Protein AF-A0A7X4JJE2-F1 (afdb_monomer_lite)

Structure (mmCIF, N/CA/C/O backbone):
data_AF-A0A7X4JJE2-F1
#
_entry.id   AF-A0A7X4JJE2-F1
#
loop_
_atom_site.group_PDB
_atom_site.id
_atom_site.type_symbol
_atom_site.label_atom_id
_atom_site.label_alt_id
_atom_site.label_comp_id
_atom_site.label_asym_id
_atom_site.label_entity_id
_atom_site.label_seq_id
_atom_site.pdbx_PDB_ins_code
_atom_site.Cartn_x
_atom_site.Cartn_y
_atom_site.Cartn_z
_atom_site.occupancy
_atom_site.B_iso_or_equiv
_atom_site.auth_seq_id
_atom_site.auth_comp_id
_atom_site.auth_asym_id
_atom_site.auth_atom_id
_atom_site.pdbx_PDB_model_num
ATOM 1 N N . VAL A 1 1 ? -5.647 17.427 -18.027 1.00 78.44 1 VAL A N 1
ATOM 2 C CA . VAL A 1 1 ? -5.561 18.101 -16.708 1.00 78.44 1 VAL A CA 1
ATOM 3 C C . VAL A 1 1 ? -4.221 17.720 -16.111 1.00 78.44 1 VAL A C 1
ATOM 5 O O . VAL A 1 1 ? -3.895 16.544 -16.178 1.00 78.44 1 VAL A O 1
ATOM 8 N N . GLN A 1 2 ? -3.420 18.679 -15.646 1.00 90.88 2 GLN A N 1
ATOM 9 C CA . GLN A 1 2 ? -2.176 18.383 -14.925 1.00 90.88 2 GLN A CA 1
ATOM 10 C C . GLN A 1 2 ? -2.444 18.441 -13.420 1.00 90.88 2 GLN A C 1
ATOM 12 O O . GLN A 1 2 ? -3.119 19.368 -12.978 1.00 90.88 2 GLN A O 1
ATOM 17 N N . VAL A 1 3 ? -1.939 17.453 -12.676 1.00 94.00 3 VAL A N 1
ATOM 18 C CA . VAL A 1 3 ? -2.010 17.405 -11.207 1.00 94.00 3 VAL A CA 1
ATOM 19 C C . VAL A 1 3 ? -1.018 18.414 -10.632 1.00 94.00 3 VAL A C 1
ATOM 21 O O . VAL A 1 3 ? 0.130 18.472 -11.068 1.00 94.00 3 VAL A O 1
ATOM 24 N N . GLN A 1 4 ? -1.461 19.206 -9.662 1.00 96.75 4 GLN A N 1
ATOM 25 C CA . GLN A 1 4 ? -0.685 20.239 -8.980 1.00 96.75 4 GLN A CA 1
ATOM 26 C C . GLN A 1 4 ? -0.634 19.965 -7.475 1.00 96.75 4 GLN A C 1
ATOM 28 O O . GLN A 1 4 ? -1.447 19.223 -6.934 1.00 96.75 4 GLN A O 1
ATOM 33 N N . GLN A 1 5 ? 0.298 20.602 -6.762 1.00 95.81 5 GLN A N 1
ATOM 34 C CA . GLN A 1 5 ? 0.468 20.393 -5.318 1.00 95.81 5 GLN A CA 1
ATOM 35 C C . GLN A 1 5 ? -0.807 20.687 -4.509 1.00 95.81 5 GLN A C 1
ATOM 37 O O . GLN A 1 5 ? -1.091 19.993 -3.540 1.00 95.81 5 GLN A O 1
ATOM 42 N N . GLN A 1 6 ? -1.588 21.688 -4.914 1.00 97.00 6 GLN A N 1
ATOM 43 C CA . GLN A 1 6 ? -2.864 22.043 -4.282 1.00 97.00 6 GLN A CA 1
ATOM 44 C C . GLN A 1 6 ? -3.951 20.966 -4.420 1.00 97.00 6 GLN A C 1
ATOM 46 O O . GLN A 1 6 ? -4.925 20.989 -3.673 1.00 97.00 6 GLN A O 1
ATOM 51 N N . ASP A 1 7 ? -3.780 20.029 -5.356 1.00 9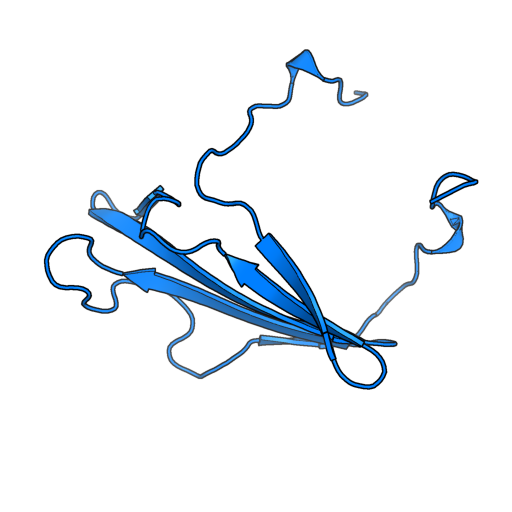6.62 7 ASP A N 1
ATOM 52 C CA . ASP A 1 7 ? -4.673 18.884 -5.527 1.00 96.62 7 ASP A CA 1
ATOM 53 C C . ASP A 1 7 ? -4.326 17.749 -4.543 1.00 96.62 7 ASP A C 1
ATOM 55 O O . ASP A 1 7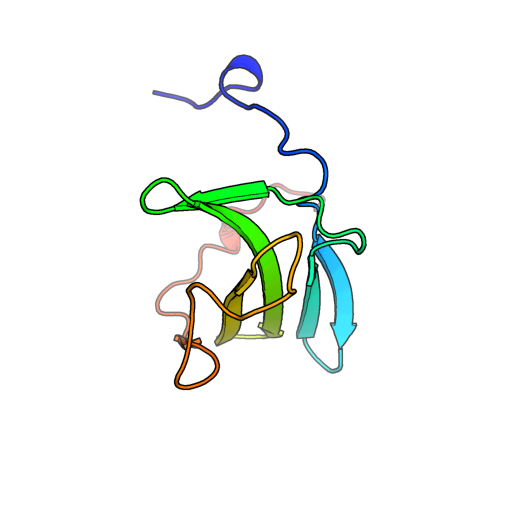 ? -5.052 16.760 -4.452 1.00 96.62 7 ASP A O 1
ATOM 59 N N . LEU A 1 8 ? -3.210 17.867 -3.810 1.00 96.44 8 LEU A N 1
ATOM 60 C CA . LEU A 1 8 ? -2.683 16.832 -2.926 1.00 96.44 8 LEU A CA 1
ATOM 61 C C . LEU A 1 8 ? -2.987 17.148 -1.460 1.00 96.44 8 LEU A C 1
ATOM 63 O O . LEU A 1 8 ? -2.813 18.267 -0.984 1.00 96.44 8 LEU A O 1
ATOM 67 N N . THR A 1 9 ? -3.382 16.121 -0.712 1.00 96.50 9 THR A N 1
ATOM 68 C CA . THR A 1 9 ? -3.514 16.172 0.749 1.00 96.50 9 THR A CA 1
ATOM 69 C C . THR A 1 9 ? -2.649 15.080 1.358 1.00 96.50 9 THR A C 1
ATOM 71 O O . THR A 1 9 ? -2.777 13.911 0.999 1.00 96.50 9 THR A O 1
ATOM 74 N N . LEU A 1 10 ? -1.763 15.456 2.283 1.00 95.31 10 LEU A N 1
ATOM 75 C CA . LEU A 1 10 ? -0.918 14.499 2.991 1.00 95.31 10 LEU A CA 1
ATOM 76 C C . LEU A 1 10 ? -1.758 13.656 3.959 1.00 95.31 10 LEU A C 1
ATOM 78 O O . LEU A 1 10 ? -2.421 14.197 4.846 1.00 95.31 10 LEU A O 1
ATOM 82 N N . LEU A 1 11 ? -1.677 12.332 3.821 1.00 95.38 11 LEU A N 1
ATOM 83 C CA . LEU A 1 11 ? -2.278 11.379 4.750 1.00 95.38 11 LEU A CA 1
ATOM 84 C C . LEU A 1 11 ? -1.328 11.129 5.926 1.00 95.38 11 LEU A C 1
ATOM 86 O O . LEU A 1 11 ? -0.392 10.336 5.838 1.00 95.38 11 LEU A O 1
ATOM 90 N N . GLN A 1 12 ? -1.565 11.844 7.025 1.00 95.44 12 GLN A N 1
ATOM 91 C CA . GLN A 1 12 ? -0.797 11.705 8.264 1.00 95.44 12 GLN A CA 1
ATOM 92 C C . GLN A 1 12 ? -0.925 10.285 8.832 1.00 95.44 12 GLN A C 1
ATOM 94 O O . GLN A 1 12 ? -2.018 9.720 8.843 1.00 95.44 12 GLN A O 1
ATOM 99 N N . GLY A 1 13 ? 0.175 9.720 9.333 1.00 95.44 13 GLY A N 1
ATOM 100 C CA . GLY A 1 13 ? 0.177 8.387 9.938 1.00 95.44 13 GLY A CA 1
ATOM 101 C C . GLY A 1 13 ? 0.160 7.228 8.938 1.00 95.44 13 GLY A C 1
ATOM 102 O O . GLY A 1 13 ? 0.073 6.084 9.375 1.00 95.44 13 GLY A O 1
ATOM 103 N N . CYS A 1 14 ? 0.202 7.510 7.630 1.00 97.06 14 CYS A N 1
ATOM 104 C CA . CYS A 1 14 ? 0.208 6.525 6.542 1.00 97.06 14 CYS A CA 1
ATOM 105 C C . CYS A 1 14 ? 1.561 6.433 5.817 1.00 97.06 14 CYS A C 1
ATOM 107 O O . CYS A 1 14 ? 1.629 5.910 4.703 1.00 97.06 14 CYS A O 1
ATOM 109 N N . THR A 1 15 ? 2.634 6.970 6.398 1.00 97.12 15 THR A N 1
ATOM 110 C CA . THR A 1 15 ? 3.960 6.951 5.771 1.00 97.12 15 THR A CA 1
ATOM 111 C C . THR A 1 15 ? 4.484 5.522 5.708 1.00 97.12 15 THR A C 1
ATOM 113 O O . THR A 1 15 ? 4.424 4.808 6.703 1.00 97.12 15 THR A O 1
ATOM 116 N N . TYR A 1 16 ? 5.046 5.105 4.574 1.00 97.69 16 TYR A N 1
ATOM 117 C CA . TYR A 1 16 ? 5.799 3.853 4.514 1.00 97.69 16 TYR A CA 1
ATOM 118 C C . TYR A 1 16 ? 7.237 4.077 4.959 1.00 97.69 16 TYR A C 1
ATOM 120 O O . TYR A 1 16 ? 7.939 4.940 4.431 1.00 97.69 16 TYR A O 1
ATOM 128 N N . LEU A 1 17 ? 7.688 3.252 5.894 1.00 98.06 17 LEU A N 1
ATOM 129 C CA . LEU A 1 17 ? 9.090 3.127 6.252 1.00 98.06 17 LEU A CA 1
ATOM 130 C C . LEU A 1 17 ? 9.687 2.029 5.374 1.00 98.06 17 LEU A C 1
ATOM 132 O O . LEU A 1 17 ? 9.246 0.883 5.437 1.00 98.06 17 LEU A O 1
ATOM 136 N N . VAL A 1 18 ? 10.643 2.396 4.520 1.00 98.19 18 VAL A N 1
ATOM 137 C CA . VAL A 1 18 ? 11.204 1.513 3.489 1.00 98.19 18 VAL A CA 1
ATOM 138 C C . VAL A 1 18 ? 12.676 1.261 3.766 1.00 98.19 18 VAL A C 1
ATOM 140 O O . VAL A 1 18 ? 13.439 2.190 4.027 1.00 98.19 18 VAL A O 1
ATOM 143 N N . GLU A 1 19 ? 13.088 0.003 3.661 1.00 98.06 19 GLU A N 1
ATOM 144 C CA . GLU A 1 19 ? 14.480 -0.404 3.798 1.00 98.06 19 GLU A CA 1
ATOM 145 C C . GLU A 1 19 ? 14.901 -1.369 2.689 1.00 98.06 19 GLU A C 1
ATOM 147 O O . GLU A 1 19 ? 14.086 -2.071 2.084 1.00 98.06 19 GLU A O 1
ATOM 152 N N . LYS A 1 20 ? 16.207 -1.401 2.416 1.00 97.81 20 LYS A N 1
ATOM 153 C CA . LYS A 1 20 ? 16.783 -2.341 1.457 1.00 97.81 20 LYS A CA 1
ATOM 154 C C . LYS A 1 20 ? 16.710 -3.763 2.020 1.00 97.81 20 LYS A C 1
ATOM 156 O O . LYS A 1 20 ? 17.101 -3.998 3.160 1.00 97.81 20 LYS A O 1
ATOM 161 N N . ALA A 1 21 ? 16.274 -4.715 1.202 1.00 95.62 21 ALA A N 1
ATOM 162 C CA . ALA A 1 21 ? 16.178 -6.123 1.564 1.00 95.62 21 ALA A CA 1
ATOM 163 C C . ALA A 1 21 ? 16.636 -6.995 0.385 1.00 95.62 21 ALA A C 1
ATOM 165 O O . ALA A 1 21 ? 15.950 -7.097 -0.630 1.00 95.62 21 ALA A O 1
ATOM 166 N N . GLY A 1 22 ? 17.816 -7.611 0.507 1.00 93.12 22 GLY A N 1
ATOM 167 C CA . GLY A 1 22 ? 18.433 -8.360 -0.593 1.00 93.12 22 GLY A CA 1
ATOM 168 C C . GLY A 1 22 ? 18.653 -7.484 -1.833 1.00 93.12 22 GLY A C 1
ATOM 169 O O . GLY A 1 22 ? 19.209 -6.387 -1.731 1.00 93.12 22 GLY A O 1
ATOM 170 N N . GLU A 1 23 ? 18.177 -7.965 -2.982 1.00 92.00 23 GLU A N 1
ATOM 171 C CA . GLU A 1 23 ? 18.210 -7.260 -4.276 1.00 92.00 23 GLU A CA 1
ATOM 172 C C . GLU A 1 23 ? 17.033 -6.283 -4.472 1.00 92.00 23 GLU A C 1
ATOM 174 O O . GLU A 1 23 ? 16.862 -5.713 -5.547 1.00 92.00 23 GLU A O 1
ATOM 179 N N . GLY A 1 24 ? 16.199 -6.093 -3.448 1.00 97.25 24 GLY A N 1
ATOM 180 C CA . GLY A 1 24 ? 15.004 -5.262 -3.512 1.00 97.25 24 GLY A CA 1
ATOM 181 C C . GLY A 1 24 ? 14.815 -4.390 -2.277 1.00 97.25 24 GLY A C 1
ATOM 182 O O . GLY A 1 24 ? 15.760 -4.051 -1.556 1.00 97.25 24 GLY A O 1
ATOM 183 N N . PHE A 1 25 ? 13.562 -4.030 -2.033 1.00 98.56 25 PHE A N 1
ATOM 184 C CA . PHE A 1 25 ? 13.140 -3.224 -0.896 1.00 98.56 25 PHE A CA 1
ATOM 185 C C . PHE A 1 25 ? 11.940 -3.863 -0.217 1.00 98.56 25 PHE A C 1
ATOM 187 O O . PHE A 1 25 ? 11.114 -4.504 -0.867 1.00 98.56 25 PHE A O 1
ATOM 194 N N . ARG A 1 26 ? 11.823 -3.638 1.087 1.00 98.31 26 ARG A N 1
ATOM 195 C CA . ARG A 1 26 ? 10.604 -3.920 1.838 1.00 98.31 26 ARG A CA 1
ATOM 196 C C . ARG A 1 26 ? 10.126 -2.658 2.529 1.00 98.31 26 ARG A C 1
ATOM 198 O O . ARG A 1 26 ? 10.946 -1.843 2.953 1.00 98.31 26 ARG A O 1
ATOM 205 N N . GLY A 1 27 ? 8.818 -2.505 2.644 1.00 98.06 27 GLY A N 1
ATOM 206 C CA . GLY A 1 27 ? 8.226 -1.367 3.326 1.00 98.06 27 GLY A CA 1
ATOM 207 C C . GLY A 1 27 ? 7.001 -1.752 4.128 1.00 98.06 27 GLY A C 1
ATOM 208 O O . GLY A 1 27 ? 6.257 -2.655 3.750 1.00 98.06 27 GLY A O 1
ATOM 209 N N . GLU A 1 28 ? 6.793 -1.043 5.230 1.00 97.75 28 GLU A N 1
ATOM 210 C CA . GLU A 1 28 ? 5.616 -1.170 6.087 1.00 97.75 28 GLU A CA 1
ATOM 211 C C . GLU A 1 28 ? 5.125 0.219 6.500 1.00 97.75 28 GLU A C 1
ATOM 213 O O . GLU A 1 28 ? 5.920 1.152 6.639 1.00 97.75 28 GLU A O 1
ATOM 218 N N . VAL A 1 29 ? 3.811 0.361 6.674 1.00 97.06 29 VAL A N 1
ATOM 219 C CA . VAL A 1 29 ? 3.212 1.589 7.215 1.00 97.06 29 VAL A CA 1
ATOM 220 C C . VAL A 1 29 ? 3.769 1.871 8.613 1.00 97.06 29 VAL A C 1
ATOM 222 O O . VAL A 1 29 ? 3.937 0.962 9.425 1.00 97.06 29 VAL A O 1
ATOM 225 N N . GLU A 1 30 ? 4.057 3.140 8.893 1.00 96.06 30 GLU A N 1
ATOM 226 C CA . GLU A 1 30 ? 4.615 3.589 10.163 1.00 96.06 30 GLU A CA 1
ATOM 227 C C . GLU A 1 30 ? 3.805 3.086 11.377 1.00 96.06 30 GLU A C 1
ATOM 229 O O . GLU A 1 30 ? 2.574 2.971 11.327 1.00 96.06 30 GLU A O 1
ATOM 234 N N . PRO A 1 31 ? 4.477 2.771 12.498 1.00 93.81 31 PRO A N 1
ATOM 235 C CA . PRO A 1 31 ? 3.796 2.273 13.684 1.00 93.81 31 PRO A CA 1
ATOM 236 C C . PRO A 1 31 ? 2.860 3.332 14.287 1.00 93.81 31 PRO A C 1
ATOM 238 O O . PRO A 1 31 ? 3.062 4.535 14.149 1.00 93.81 31 PRO A O 1
ATOM 241 N N . GLY A 1 32 ? 1.854 2.873 15.038 1.00 92.44 32 GLY A N 1
ATOM 242 C CA . GLY A 1 32 ? 0.975 3.749 15.826 1.00 92.44 32 GLY A CA 1
ATOM 243 C C . GLY A 1 32 ? -0.514 3.665 15.496 1.00 92.44 32 GLY A C 1
ATOM 244 O O . GLY A 1 32 ? -1.291 4.388 16.104 1.00 92.44 32 GLY A O 1
ATOM 245 N N . CYS A 1 33 ? -0.936 2.782 14.582 1.00 94.25 33 CYS A N 1
ATOM 246 C CA . CYS A 1 33 ? -2.353 2.591 14.215 1.00 94.25 33 CYS A CA 1
ATOM 247 C C . CYS A 1 33 ? -3.038 3.876 13.689 1.00 94.25 33 CYS A C 1
ATOM 249 O O . CYS A 1 33 ? -4.265 4.025 13.762 1.00 94.25 33 CYS A O 1
ATOM 251 N N . ASN A 1 34 ? -2.234 4.808 13.164 1.00 95.00 34 ASN A N 1
ATOM 252 C CA . ASN A 1 34 ? -2.658 6.162 12.809 1.00 95.00 34 ASN A CA 1
ATOM 253 C C . ASN A 1 34 ? -3.108 6.302 11.354 1.00 95.00 34 ASN A C 1
ATOM 255 O O . ASN A 1 34 ? -3.811 7.259 11.042 1.00 95.00 34 ASN A O 1
ATOM 259 N N . CYS A 1 35 ? -2.780 5.348 10.478 1.00 96.75 35 CYS A N 1
ATOM 260 C CA . CYS A 1 35 ? -3.313 5.343 9.122 1.00 96.75 3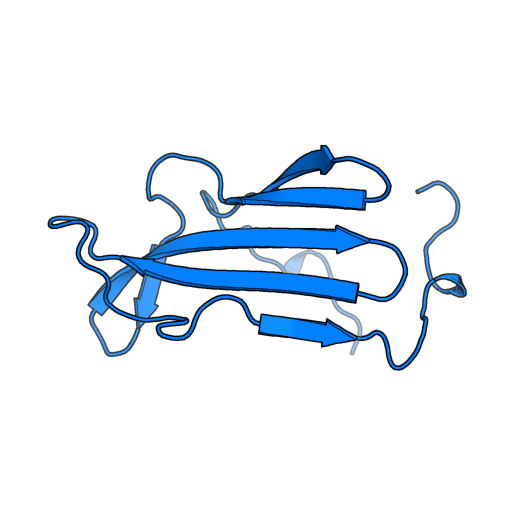5 CYS A CA 1
ATOM 261 C C . CYS A 1 35 ? -4.792 4.929 9.127 1.00 96.75 35 CYS A C 1
ATOM 263 O O . CYS A 1 35 ? -5.120 3.752 8.966 1.00 96.75 35 CYS A O 1
ATOM 265 N N . ARG A 1 36 ? -5.689 5.887 9.390 1.00 96.12 36 ARG A N 1
ATOM 266 C CA . ARG A 1 36 ? -7.132 5.650 9.537 1.00 96.12 36 ARG A CA 1
ATOM 267 C C . ARG A 1 36 ? -7.805 5.458 8.186 1.00 96.12 36 ARG A C 1
ATOM 269 O O . ARG A 1 36 ? -7.663 6.283 7.287 1.00 96.12 36 ARG A O 1
ATOM 276 N N . VAL A 1 37 ? -8.611 4.408 8.076 1.00 95.31 37 VAL A N 1
ATOM 277 C CA . VAL A 1 37 ? -9.414 4.107 6.890 1.00 95.31 37 VAL A CA 1
ATOM 278 C C . VAL A 1 37 ? -10.836 3.790 7.328 1.00 95.31 37 VAL A C 1
ATOM 280 O O . VAL A 1 37 ? -11.064 2.865 8.110 1.00 95.31 37 VAL A O 1
ATOM 283 N N . GLN A 1 38 ? -11.808 4.528 6.789 1.00 93.44 38 GLN A N 1
ATOM 284 C CA . GLN A 1 38 ? -13.218 4.190 6.954 1.00 93.44 38 GLN A CA 1
ATOM 285 C C . GLN A 1 38 ? -13.672 3.249 5.845 1.00 93.44 38 GLN A C 1
ATOM 287 O O . GLN A 1 38 ? -13.612 3.584 4.661 1.00 93.44 38 GLN A O 1
ATOM 292 N N . ARG A 1 39 ? -14.174 2.073 6.225 1.00 87.88 39 ARG A N 1
ATOM 293 C CA . ARG A 1 39 ? -14.694 1.082 5.281 1.00 87.88 39 ARG A CA 1
ATOM 294 C C . ARG A 1 39 ? -16.007 0.509 5.794 1.00 87.88 39 ARG A C 1
ATOM 296 O O . ARG A 1 39 ? -16.082 0.043 6.924 1.00 87.88 39 ARG A O 1
ATOM 303 N N . ALA A 1 40 ? -17.049 0.558 4.962 1.00 86.31 40 ALA A N 1
ATOM 304 C CA . ALA A 1 40 ? -18.397 0.091 5.312 1.00 86.31 40 ALA A CA 1
ATOM 305 C C . ALA A 1 40 ? -18.927 0.663 6.649 1.00 86.31 40 ALA A C 1
ATOM 307 O O . ALA A 1 40 ? -19.533 -0.050 7.444 1.00 86.31 40 ALA A O 1
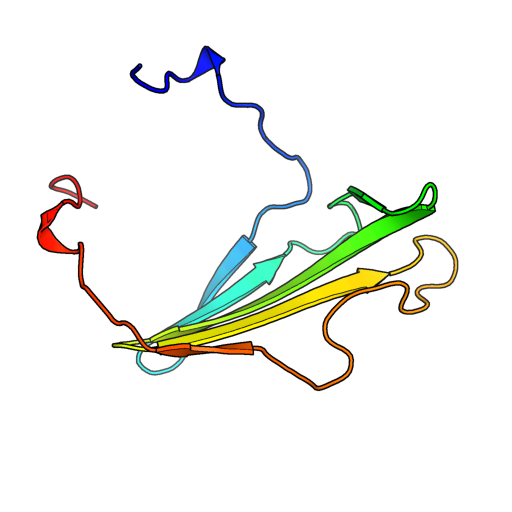ATOM 308 N N . GLY A 1 41 ? -18.662 1.949 6.916 1.00 89.38 41 GLY A N 1
ATOM 309 C CA . GLY A 1 41 ? -19.089 2.632 8.145 1.00 89.38 41 GLY A CA 1
ATOM 310 C C . GLY A 1 41 ? -18.292 2.268 9.403 1.00 89.38 41 GLY A C 1
ATOM 311 O O . GLY A 1 41 ? -18.629 2.743 10.483 1.00 89.38 41 GLY A O 1
ATOM 312 N N . ARG A 1 42 ? -17.240 1.447 9.284 1.00 89.88 42 ARG A N 1
ATOM 313 C CA . ARG A 1 42 ? -16.327 1.108 10.381 1.00 89.88 42 ARG A CA 1
ATOM 314 C C . ARG A 1 42 ? -15.028 1.885 10.247 1.00 89.88 42 ARG A C 1
ATOM 316 O O . ARG A 1 42 ? -14.473 1.976 9.151 1.00 89.88 42 ARG A O 1
ATOM 323 N N . ASP A 1 43 ? -14.547 2.408 11.366 1.00 95.38 43 ASP A N 1
ATOM 324 C CA . ASP A 1 43 ? -13.235 3.036 11.461 1.00 95.38 43 ASP A CA 1
ATOM 325 C C . ASP A 1 43 ? -12.177 1.963 11.745 1.00 95.38 43 ASP A C 1
ATOM 327 O O . ASP A 1 43 ? -12.338 1.144 12.649 1.00 95.38 43 ASP A O 1
ATOM 331 N N . THR A 1 44 ? -11.121 1.934 10.939 1.00 97.06 44 THR A N 1
ATOM 332 C CA . THR A 1 44 ? -10.055 0.924 10.992 1.00 97.06 44 THR A CA 1
ATOM 333 C C . THR A 1 44 ? -8.697 1.589 10.836 1.00 97.06 44 THR A C 1
ATOM 335 O O . THR A 1 44 ? -8.621 2.724 10.368 1.00 97.06 44 THR A O 1
ATOM 338 N N . TYR A 1 45 ? -7.622 0.898 11.203 1.00 97.06 45 TYR A N 1
ATOM 339 C CA . TYR A 1 45 ? -6.274 1.307 10.816 1.00 97.06 45 TYR A CA 1
ATOM 340 C C . TYR A 1 45 ? -5.674 0.336 9.803 1.00 97.06 45 TYR A C 1
ATOM 342 O O . TYR A 1 45 ? -5.888 -0.874 9.891 1.00 97.06 45 TYR A O 1
ATOM 350 N N . LEU A 1 46 ? -4.938 0.887 8.840 1.00 96.31 46 LEU A N 1
ATOM 351 C CA . LEU A 1 46 ? -4.219 0.129 7.828 1.00 96.31 46 LEU A CA 1
ATOM 352 C C . LEU A 1 46 ? -2.960 -0.497 8.435 1.00 96.31 46 LEU A C 1
ATOM 354 O O . LEU A 1 46 ? -2.139 0.189 9.042 1.00 96.31 46 LEU A O 1
ATOM 358 N N . VAL A 1 47 ? -2.792 -1.789 8.198 1.00 95.38 47 VAL A N 1
ATOM 359 C CA . VAL A 1 47 ? -1.514 -2.492 8.247 1.00 95.38 47 VAL A CA 1
ATOM 360 C C . VAL A 1 47 ? -1.227 -2.910 6.819 1.00 95.38 47 VAL A C 1
ATOM 362 O O . VAL A 1 47 ? -1.923 -3.762 6.263 1.00 95.38 47 VAL A O 1
ATOM 365 N N . SER A 1 48 ? -0.229 -2.278 6.214 1.00 95.12 48 SER A N 1
ATOM 366 C CA . SER A 1 48 ? 0.206 -2.644 4.876 1.00 95.12 48 SER A CA 1
ATOM 367 C C . SER A 1 48 ? 1.702 -2.857 4.825 1.00 95.12 48 SER A C 1
ATOM 369 O O . SER A 1 48 ? 2.472 -2.155 5.485 1.00 95.12 48 SER A O 1
ATOM 371 N N . ARG A 1 49 ? 2.078 -3.881 4.065 1.00 96.31 49 ARG A N 1
ATOM 372 C CA . ARG A 1 49 ? 3.450 -4.332 3.865 1.00 96.31 49 ARG A CA 1
ATOM 373 C C . ARG A 1 49 ? 3.655 -4.646 2.401 1.00 96.31 49 ARG A C 1
ATOM 375 O O . ARG A 1 49 ? 2.761 -5.190 1.747 1.00 96.31 49 ARG A O 1
ATOM 382 N N . PHE A 1 50 ? 4.847 -4.365 1.907 1.00 97.44 50 PHE A N 1
ATOM 383 C CA . PHE A 1 50 ? 5.254 -4.800 0.585 1.00 97.44 50 PHE A CA 1
ATOM 384 C C . PHE A 1 50 ? 6.708 -5.253 0.557 1.00 97.44 50 PHE A C 1
ATOM 386 O O . PHE A 1 50 ? 7.536 -4.816 1.355 1.00 97.44 50 PHE A O 1
ATOM 393 N N . GLU A 1 51 ? 7.001 -6.089 -0.427 1.00 98.00 51 GLU A N 1
ATOM 394 C CA . GLU A 1 51 ? 8.335 -6.415 -0.904 1.00 98.00 51 GLU A CA 1
ATOM 395 C C . GLU A 1 51 ? 8.354 -6.166 -2.412 1.00 98.00 51 GLU A C 1
ATOM 397 O O . GLU A 1 51 ? 7.418 -6.534 -3.121 1.00 98.00 51 GLU A O 1
ATOM 402 N N . VAL A 1 52 ? 9.394 -5.513 -2.913 1.00 98.19 52 VAL A N 1
ATOM 403 C CA . VAL A 1 52 ? 9.512 -5.164 -4.330 1.00 98.19 52 VAL A CA 1
ATOM 404 C C . VAL A 1 52 ? 10.929 -5.416 -4.809 1.00 98.19 52 VAL A C 1
ATOM 406 O O . VAL A 1 52 ? 11.898 -5.127 -4.107 1.00 98.19 52 VAL A O 1
ATOM 409 N N . GLY A 1 53 ? 11.049 -5.928 -6.026 1.00 97.38 53 GLY A N 1
ATOM 410 C CA . GLY A 1 53 ? 12.328 -6.162 -6.678 1.00 97.38 53 GLY A CA 1
ATOM 411 C C . GLY A 1 53 ? 12.228 -5.983 -8.184 1.00 97.38 53 GLY A C 1
ATOM 412 O O . GLY A 1 53 ? 11.290 -5.381 -8.717 1.00 97.38 53 GLY A O 1
ATOM 413 N N . GLU A 1 54 ? 13.215 -6.504 -8.905 1.00 96.25 54 GLU A N 1
ATOM 414 C CA . GLU A 1 54 ? 13.204 -6.432 -10.358 1.00 96.25 54 GLU A CA 1
ATOM 415 C C . GLU A 1 54 ? 12.083 -7.305 -10.943 1.00 96.25 54 GLU A C 1
ATOM 417 O O . GLU A 1 54 ? 12.183 -8.524 -11.005 1.00 96.25 54 GLU A O 1
ATOM 422 N N . GLY A 1 55 ? 11.012 -6.668 -11.415 1.00 97.31 55 GLY A N 1
ATOM 423 C CA . GLY A 1 55 ? 9.964 -7.332 -12.201 1.00 97.31 55 GLY A CA 1
ATOM 424 C C . GLY A 1 55 ? 8.765 -7.796 -11.400 1.00 97.31 55 GLY A C 1
ATOM 425 O O . GLY A 1 55 ? 7.797 -8.250 -12.003 1.00 97.31 55 GLY A O 1
ATOM 426 N N . TRP A 1 56 ? 8.792 -7.635 -10.082 1.00 97.44 56 TRP A N 1
ATOM 427 C CA . TRP A 1 56 ? 7.755 -8.154 -9.206 1.00 97.44 56 TRP A CA 1
ATOM 428 C C . TRP A 1 56 ? 7.487 -7.231 -8.019 1.00 97.44 56 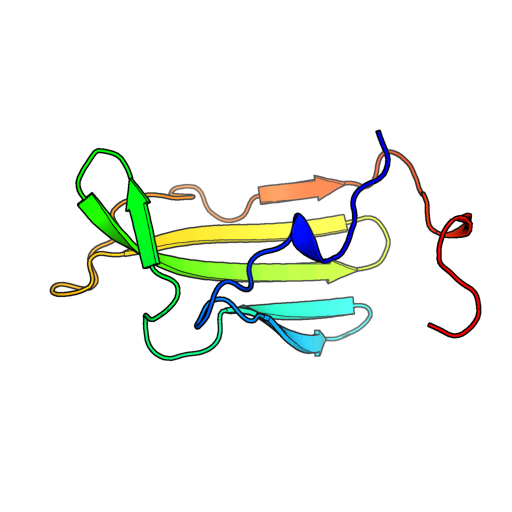TRP A C 1
ATOM 430 O O . TRP A 1 56 ? 8.352 -6.466 -7.584 1.00 97.44 56 TRP A O 1
ATOM 440 N N . LEU A 1 57 ? 6.272 -7.337 -7.492 1.00 97.94 57 LEU A N 1
ATOM 441 C CA . LEU A 1 57 ? 5.817 -6.699 -6.261 1.00 97.94 57 LEU A CA 1
ATOM 442 C C . LEU A 1 57 ? 4.949 -7.704 -5.506 1.00 97.94 57 LEU A C 1
ATOM 444 O O . LEU A 1 57 ? 3.994 -8.235 -6.063 1.00 97.94 57 LEU A O 1
ATOM 448 N N . ARG A 1 58 ? 5.248 -7.918 -4.231 1.00 97.12 58 ARG A N 1
ATOM 449 C CA . ARG A 1 58 ? 4.400 -8.655 -3.298 1.00 97.12 58 ARG A CA 1
ATOM 450 C C . ARG A 1 58 ? 3.849 -7.681 -2.273 1.00 97.12 58 ARG A C 1
ATOM 452 O O . ARG A 1 58 ? 4.623 -6.953 -1.662 1.00 97.12 58 ARG A O 1
ATOM 459 N N . THR A 1 59 ? 2.541 -7.658 -2.045 1.00 96.56 59 THR A N 1
ATOM 460 C CA . THR A 1 59 ? 1.951 -6.727 -1.072 1.00 96.56 59 THR A CA 1
ATOM 461 C C . THR A 1 59 ? 0.727 -7.288 -0.360 1.00 96.56 59 THR A C 1
ATOM 463 O O . THR A 1 59 ? -0.019 -8.111 -0.892 1.00 96.56 59 THR A O 1
ATOM 466 N N . THR A 1 60 ? 0.537 -6.851 0.878 1.00 95.62 60 THR A N 1
ATOM 467 C CA . THR A 1 60 ? -0.618 -7.150 1.723 1.00 95.62 60 THR A CA 1
ATOM 468 C C . THR A 1 60 ? -1.179 -5.857 2.264 1.00 95.62 60 THR A C 1
ATOM 470 O O . THR A 1 60 ? -0.452 -5.135 2.937 1.00 95.62 60 THR A O 1
ATOM 473 N N . ASP A 1 61 ? -2.478 -5.649 2.074 1.00 94.44 61 ASP A N 1
ATOM 474 C CA . ASP A 1 61 ? -3.234 -4.562 2.686 1.00 94.44 61 ASP A CA 1
ATOM 475 C C . ASP A 1 61 ? -4.321 -5.146 3.581 1.00 94.44 61 ASP A C 1
ATOM 477 O O . ASP A 1 61 ? -5.176 -5.923 3.133 1.00 94.44 61 ASP A O 1
ATOM 481 N N . GLN A 1 62 ? -4.280 -4.773 4.854 1.00 94.62 62 GLN A N 1
ATOM 482 C CA . GLN A 1 62 ? -5.208 -5.241 5.870 1.00 94.62 62 GLN A CA 1
ATOM 483 C C . GLN A 1 62 ? -5.669 -4.080 6.741 1.00 94.62 62 GLN A C 1
ATOM 485 O O . GLN A 1 62 ? -4.915 -3.159 7.035 1.00 94.62 62 GLN A O 1
ATOM 490 N N . GLY A 1 63 ? -6.922 -4.130 7.168 1.00 95.38 63 GLY A N 1
ATOM 491 C CA . GLY A 1 63 ? -7.510 -3.168 8.079 1.00 95.38 63 GLY A CA 1
ATOM 492 C C . GLY A 1 63 ? -7.964 -3.831 9.357 1.00 95.38 63 GLY A C 1
ATOM 493 O O . GLY A 1 63 ? -8.635 -4.866 9.325 1.00 95.38 63 GLY A O 1
ATOM 494 N N . PHE A 1 64 ? -7.637 -3.194 10.471 1.00 95.69 64 PHE A N 1
ATOM 495 C CA . PHE A 1 64 ? -7.892 -3.709 11.807 1.00 95.69 64 PHE A CA 1
ATOM 496 C C . PHE A 1 64 ? -8.720 -2.731 12.630 1.00 95.69 64 PHE A C 1
ATOM 498 O O . PHE A 1 64 ? -8.660 -1.513 12.435 1.00 95.69 64 PHE A O 1
ATOM 505 N N . ASP A 1 65 ? -9.511 -3.270 13.550 1.00 95.31 65 ASP A N 1
ATOM 506 C CA . ASP A 1 65 ? -10.285 -2.472 14.489 1.00 95.31 65 ASP A CA 1
ATOM 507 C C . ASP A 1 65 ? -9.336 -1.742 15.464 1.00 95.31 65 ASP A C 1
ATOM 509 O O . ASP A 1 65 ? -8.467 -2.383 16.053 1.00 95.31 65 ASP A O 1
ATOM 513 N N . PRO A 1 66 ? -9.457 -0.417 15.660 1.00 94.50 66 PRO A N 1
ATOM 514 C CA . PRO A 1 66 ? -8.603 0.334 16.587 1.00 94.50 66 PRO A CA 1
ATOM 515 C C . PRO A 1 66 ? -8.651 -0.122 18.041 1.00 94.50 66 PRO A C 1
ATOM 517 O O . PRO A 1 66 ? -7.711 0.158 18.778 1.00 94.50 66 PRO A O 1
ATOM 520 N N . GLN A 1 67 ? -9.776 -0.686 18.481 1.00 94.12 67 GLN A N 1
ATOM 521 C CA . GLN A 1 67 ? -10.010 -0.996 19.887 1.00 94.12 67 GLN A CA 1
ATOM 522 C C . GLN A 1 67 ? -9.649 -2.442 20.188 1.00 94.12 67 GLN A C 1
ATOM 524 O O . GLN A 1 67 ? -9.009 -2.718 21.199 1.00 94.12 67 GLN A O 1
ATOM 529 N N . THR A 1 68 ? -10.071 -3.363 19.321 1.00 95.69 68 THR A N 1
ATOM 530 C CA . THR A 1 68 ? -9.879 -4.800 19.549 1.00 95.69 68 THR A CA 1
ATOM 531 C C . THR A 1 68 ? -8.679 -5.372 18.806 1.00 95.69 68 THR A C 1
ATOM 533 O O . THR A 1 68 ? -8.227 -6.459 19.148 1.00 95.69 68 THR A O 1
ATOM 536 N N . HIS A 1 69 ? -8.148 -4.649 17.813 1.00 94.94 69 HIS A N 1
ATOM 537 C CA . HIS A 1 69 ? -7.144 -5.146 16.870 1.00 94.94 69 HIS A CA 1
ATOM 538 C C . HIS A 1 69 ? -7.602 -6.385 16.087 1.00 94.94 69 HIS A C 1
ATOM 540 O O . HIS A 1 69 ? -6.778 -7.126 15.551 1.00 94.94 69 HIS A O 1
ATOM 546 N N . ASP A 1 70 ? -8.916 -6.599 15.973 1.00 95.12 70 ASP A N 1
ATOM 547 C CA . ASP A 1 70 ? -9.461 -7.659 15.134 1.00 95.12 70 ASP A CA 1
ATOM 548 C C . ASP A 1 70 ? -9.323 -7.295 13.658 1.00 95.12 70 ASP A C 1
ATOM 550 O O . ASP A 1 70 ? -9.556 -6.153 13.253 1.00 95.12 70 ASP A O 1
ATOM 554 N N . HIS A 1 71 ? -8.993 -8.285 12.830 1.00 93.75 71 HIS A N 1
ATOM 555 C CA . HIS A 1 71 ? -8.985 -8.119 11.382 1.00 93.75 71 HIS A CA 1
ATOM 556 C C . HIS A 1 71 ? -10.406 -7.831 10.873 1.00 93.75 71 HIS A C 1
ATOM 558 O O . HIS A 1 71 ? -11.325 -8.634 11.048 1.00 93.75 71 HIS A O 1
ATOM 564 N N . VAL A 1 72 ? -10.581 -6.699 10.191 1.00 94.19 72 VAL A N 1
ATOM 565 C CA . VAL A 1 72 ? -11.871 -6.255 9.644 1.00 94.19 72 VAL A CA 1
ATOM 566 C C . VAL A 1 72 ? -11.951 -6.512 8.149 1.00 94.19 72 VAL A C 1
ATOM 568 O O . VAL A 1 72 ? -12.988 -6.945 7.646 1.00 94.19 72 VAL A O 1
ATOM 571 N N . TRP A 1 73 ? -10.878 -6.217 7.421 1.00 93.19 73 TRP A N 1
ATOM 572 C CA . TRP A 1 73 ? -10.859 -6.319 5.971 1.00 93.19 73 TRP A CA 1
ATOM 573 C C . TRP A 1 73 ? -9.443 -6.494 5.436 1.00 93.19 73 TRP A C 1
ATOM 575 O O . TRP A 1 73 ? -8.483 -6.152 6.109 1.00 93.19 73 TRP A O 1
ATOM 585 N N . GLY A 1 74 ? -9.324 -6.947 4.188 1.00 89.44 74 GLY A N 1
ATOM 586 C CA . GLY A 1 74 ? -8.030 -7.114 3.526 1.00 89.44 74 GLY A CA 1
ATOM 587 C C . GLY A 1 74 ? -7.797 -8.539 3.068 1.00 89.44 74 GLY A C 1
ATOM 588 O O . GLY A 1 74 ? -8.716 -9.361 3.087 1.00 89.44 74 GLY A O 1
ATOM 589 N N . GLY A 1 75 ? -6.579 -8.807 2.605 1.00 78.19 75 GLY A N 1
ATOM 590 C CA . GLY A 1 75 ? -6.183 -10.126 2.122 1.00 78.19 75 GLY A CA 1
ATOM 591 C C . GLY A 1 75 ? -6.315 -11.186 3.216 1.00 78.19 75 GLY A C 1
ATOM 592 O O . GLY A 1 75 ? -5.530 -11.214 4.160 1.00 78.19 75 GLY A O 1
ATOM 593 N N . VAL A 1 76 ? -7.305 -12.072 3.078 1.00 73.88 76 VAL A N 1
ATOM 594 C CA . VAL A 1 76 ? -7.478 -13.254 3.947 1.00 73.88 76 VAL A CA 1
ATOM 595 C C . VAL A 1 76 ? -6.659 -14.443 3.427 1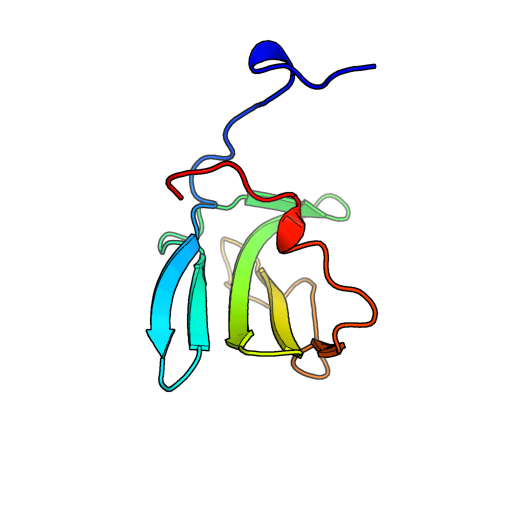.00 73.88 76 VAL A C 1
ATOM 597 O O . VAL A 1 76 ? -6.290 -15.330 4.187 1.00 73.88 76 VAL A O 1
ATOM 600 N N . ALA A 1 77 ? -6.343 -14.446 2.128 1.00 80.12 77 ALA A N 1
ATOM 601 C CA . ALA A 1 77 ? -5.661 -15.536 1.428 1.00 80.12 77 ALA A CA 1
ATOM 602 C C . ALA A 1 77 ? -4.144 -15.313 1.249 1.00 80.12 77 ALA A C 1
ATOM 604 O O . ALA A 1 77 ? -3.520 -15.994 0.440 1.00 80.12 77 ALA A O 1
ATOM 605 N N . GLY A 1 78 ? -3.550 -14.377 1.996 1.00 82.62 78 GLY A N 1
ATOM 606 C CA . GLY A 1 78 ? -2.137 -14.011 1.878 1.00 82.62 78 GLY A CA 1
ATOM 607 C C . GLY A 1 78 ? -1.898 -12.783 0.998 1.00 82.62 78 GLY A C 1
ATOM 608 O O . GLY A 1 78 ? -2.809 -11.990 0.754 1.00 82.62 78 GLY A O 1
ATOM 609 N N . ALA A 1 79 ? -0.644 -12.610 0.580 1.00 91.88 79 ALA A N 1
ATOM 610 C CA . ALA A 1 79 ? -0.205 -11.473 -0.220 1.00 91.88 79 ALA A CA 1
ATOM 611 C C . ALA A 1 79 ? -0.673 -11.569 -1.675 1.00 91.88 79 ALA A C 1
ATOM 613 O O . ALA A 1 79 ? -0.806 -12.659 -2.229 1.00 91.88 79 ALA A O 1
ATOM 614 N N . PHE A 1 80 ? -0.870 -10.412 -2.301 1.00 94.94 80 PHE A N 1
ATOM 615 C CA . PHE A 1 80 ? -0.972 -10.310 -3.748 1.00 94.94 80 PHE A CA 1
ATOM 616 C C . PHE A 1 80 ? 0.426 -10.304 -4.356 1.00 94.94 80 PHE A C 1
ATOM 618 O O . PHE A 1 80 ? 1.276 -9.516 -3.941 1.00 94.94 80 PHE A O 1
ATOM 625 N N . ASP A 1 81 ? 0.626 -11.160 -5.353 1.00 96.50 81 ASP A N 1
ATOM 626 C CA . ASP A 1 81 ? 1.839 -11.234 -6.159 1.00 96.50 81 ASP A CA 1
ATOM 627 C C . ASP A 1 81 ? 1.574 -10.614 -7.533 1.00 96.50 81 ASP A C 1
ATOM 629 O O . ASP A 1 81 ? 0.729 -11.085 -8.295 1.00 96.50 81 ASP A O 1
ATOM 633 N N . PHE A 1 82 ? 2.292 -9.538 -7.837 1.00 97.81 82 PHE A N 1
ATOM 634 C CA . PHE A 1 82 ? 2.221 -8.811 -9.097 1.00 97.81 82 PHE A CA 1
ATOM 635 C C . PHE A 1 82 ? 3.488 -9.031 -9.919 1.00 97.81 82 PHE A C 1
ATOM 637 O O . PHE A 1 82 ? 4.601 -8.994 -9.394 1.00 97.81 82 PHE A O 1
ATOM 644 N N . GLU A 1 83 ? 3.306 -9.165 -11.231 1.00 98.44 83 GLU A N 1
ATOM 645 C CA . GLU A 1 83 ? 4.371 -9.199 -12.231 1.00 98.44 83 GLU A CA 1
ATOM 646 C C . GLU A 1 83 ? 4.317 -7.934 -13.096 1.00 98.44 83 GLU A C 1
ATOM 648 O O . GLU A 1 83 ? 3.245 -7.445 -13.469 1.00 98.44 83 GLU A O 1
ATOM 653 N N . ARG A 1 84 ? 5.487 -7.386 -13.426 1.00 97.81 84 ARG A N 1
ATOM 654 C CA . ARG A 1 84 ? 5.604 -6.206 -14.279 1.00 97.81 84 ARG A CA 1
ATOM 655 C C . ARG A 1 84 ? 5.280 -6.555 -15.731 1.00 97.81 84 ARG A C 1
ATOM 657 O O . ARG A 1 84 ? 6.046 -7.236 -16.401 1.00 97.81 84 ARG A O 1
ATOM 664 N N . THR A 1 85 ? 4.207 -5.973 -16.252 1.00 98.19 85 THR A N 1
ATOM 665 C CA . THR A 1 85 ? 3.796 -6.126 -17.658 1.00 98.19 85 THR A CA 1
ATOM 666 C C . THR A 1 85 ? 4.410 -5.082 -18.591 1.00 98.19 85 THR A C 1
ATOM 668 O O . THR A 1 85 ? 4.502 -5.291 -19.798 1.00 98.19 85 THR A O 1
ATOM 671 N N . SER A 1 86 ? 4.815 -3.928 -18.064 1.00 97.56 86 SER A N 1
ATOM 672 C CA . SER A 1 86 ? 5.433 -2.831 -18.815 1.00 97.56 86 SER A CA 1
ATOM 673 C C . SER A 1 86 ? 6.316 -2.000 -17.888 1.00 97.56 86 SER A C 1
ATOM 675 O O . SER A 1 86 ? 6.067 -1.938 -16.684 1.00 97.56 86 SER A O 1
ATOM 677 N N . SER A 1 87 ? 7.365 -1.383 -18.434 1.00 96.12 87 SER A N 1
ATOM 678 C CA . SER A 1 87 ? 8.293 -0.549 -17.665 1.00 96.12 87 SER A CA 1
ATOM 679 C C . SER A 1 87 ? 8.180 0.909 -18.084 1.00 96.12 87 SER A C 1
ATOM 681 O O . SER A 1 87 ? 8.323 1.222 -19.262 1.00 96.12 87 SER A O 1
ATOM 683 N N . PHE A 1 88 ? 7.999 1.783 -17.097 1.00 95.00 88 PHE A N 1
ATOM 684 C CA . PHE A 1 88 ? 8.032 3.239 -17.250 1.00 95.00 88 PHE A CA 1
ATOM 685 C C . PHE A 1 88 ? 9.306 3.846 -16.639 1.00 95.00 88 PHE A C 1
ATOM 687 O O . PHE A 1 88 ? 9.364 5.035 -16.356 1.00 95.00 88 PHE A O 1
ATOM 694 N N . ALA A 1 89 ? 10.351 3.035 -16.422 1.00 93.56 89 ALA A N 1
ATOM 695 C CA . ALA A 1 89 ? 11.594 3.489 -15.790 1.00 93.56 89 ALA A CA 1
ATOM 696 C C . ALA A 1 89 ? 12.275 4.646 -16.547 1.00 93.56 89 ALA A C 1
ATOM 698 O O . ALA A 1 89 ? 12.927 5.481 -15.932 1.00 93.56 89 ALA A O 1
ATOM 699 N N . ALA A 1 90 ? 12.093 4.716 -17.869 1.00 94.62 90 ALA A N 1
ATOM 700 C CA . ALA A 1 90 ? 12.631 5.789 -18.702 1.00 94.62 90 ALA A CA 1
ATOM 701 C C . ALA A 1 90 ? 11.924 7.148 -18.510 1.00 94.62 90 ALA A C 1
ATOM 703 O O . ALA A 1 90 ? 12.409 8.151 -19.020 1.00 94.62 90 ALA A O 1
ATOM 704 N N . GLU A 1 91 ? 10.788 7.190 -17.805 1.00 94.50 91 GLU A N 1
ATOM 705 C CA . GLU A 1 91 ? 10.028 8.419 -17.528 1.00 94.50 91 GLU A CA 1
ATOM 706 C C . GLU A 1 91 ? 10.408 9.065 -16.186 1.00 94.50 91 GLU A C 1
ATOM 708 O O . GLU A 1 91 ? 9.890 10.130 -15.846 1.00 94.50 91 GLU A O 1
ATOM 713 N N . LEU A 1 92 ? 11.296 8.436 -15.405 1.00 92.25 92 LEU A N 1
ATOM 714 C CA . LEU A 1 92 ? 11.748 8.993 -14.133 1.00 92.25 92 LEU A CA 1
ATOM 715 C C . LEU A 1 92 ? 12.548 10.292 -14.362 1.00 92.25 92 LEU A C 1
ATOM 717 O O . LEU A 1 92 ? 13.380 10.338 -15.272 1.00 92.25 92 LEU A O 1
ATOM 721 N N . PRO A 1 93 ? 12.333 11.345 -13.547 1.00 92.38 93 PRO A N 1
ATOM 722 C CA . PRO A 1 93 ? 13.116 12.575 -13.634 1.00 92.38 93 PRO A CA 1
ATOM 723 C C . PRO A 1 93 ? 14.612 12.321 -13.418 1.00 92.38 93 PRO A C 1
ATOM 725 O O . PRO A 1 93 ? 14.997 11.496 -12.589 1.00 92.38 93 PRO A O 1
ATOM 728 N N . GLU A 1 94 ? 15.464 13.076 -14.112 1.00 89.19 94 GLU A N 1
ATOM 729 C CA . GLU A 1 94 ? 16.909 13.029 -13.876 1.00 89.19 94 GLU A CA 1
ATOM 730 C C . GLU A 1 94 ? 17.245 13.450 -12.432 1.00 89.19 94 GLU A C 1
ATOM 732 O O . GLU A 1 94 ? 16.769 14.476 -11.944 1.00 89.19 94 GLU A O 1
ATOM 737 N N . GLY A 1 95 ? 18.103 12.676 -11.760 1.00 81.38 95 GLY A N 1
ATOM 738 C CA . GLY A 1 95 ? 18.630 13.007 -10.429 1.00 81.38 95 GLY A CA 1
ATOM 739 C C . GLY A 1 95 ? 17.859 12.435 -9.235 1.00 81.38 95 GLY A C 1
ATOM 740 O O . GLY A 1 95 ? 18.130 12.851 -8.109 1.00 81.38 95 GLY A O 1
ATOM 741 N N . TRP A 1 96 ? 16.925 11.510 -9.471 1.00 60.38 96 TRP A N 1
ATOM 742 C CA . TRP A 1 96 ? 16.371 10.621 -8.442 1.00 60.38 96 TRP A CA 1
ATOM 743 C C . TRP A 1 96 ? 17.262 9.401 -8.193 1.00 60.38 96 TRP A C 1
ATOM 745 O O . TRP A 1 96 ? 17.864 8.896 -9.169 1.00 60.38 96 TRP A O 1
#

pLDDT: mean 93.98, std 5.8, range [60.38, 98.56]

Secondary structure (DSSP, 8-state):
----GGG----TT-PEEEEEETTEEEEEEPSSS--EEEETTEEEEEEEEEEEETTEEEEEEEEE-TTT--EEEE-SS--EEEE-SS--GGGSPTT-

Radius of gyration: 16.03 Å; chains: 1; bounding box: 38×38×39 Å

Foldseek 3Di:
DDDDPVNDDDQPQQDWDWDDDPQWIKTWGDDDLRRWDQDPNAIWGWTKMWIDHPFKIKIWIWTAHPPPRHTDDTDPPHIDIDGDPDDPPVVDDPPD

Sequence (96 aa):
VQVQQQDLTLLQGCTYLVEKAGEGFRGEVEPGCNCRVQRAGRDTYLVSRFEVGEGWLRTTDQGFDPQTHDHVWGGVAGAFDFERTSSFAAELPEGW